Protein 1K4N (pdb70)

Secondary structure (DSSP, 8-state):
-----GGG-GGGHHHHHHHHHHHHHHHHHHHHHT---TTPEEEEEEEE-S-HHHHHHHHHHHTTTEEEEEE--TTS-EEEEEEEEEEEETTEEEEEEEEEPP-SS--SS-EEEEEEEE--S-GGGHHHHHHHTS-HHHHHSTT-EEEE-------EEEESSS-EEEEESS-HHHHHHH--

CATH classification: 3.10.180.10

Sequence (180 aa):
GHIANWQSIDELQDIASDLPRFIHALDELSRRLGLNITPLTADHISLRCHQNATAERWRRGFEQCGELLSENINGRPICLFKLHEPVQVAHWQFSIVELPWPGEKRYPHEGWEHIEIVLPGDPETLNARALALLSDEGLSLPGISVKTSRLPNPTLAVTDGKTTIKFHPWSIEEIVASEQ

Radius of gyration: 16.16 Å; Cα contacts (8 Å, |Δi|>4): 346; chains: 1; bounding box: 48×36×42 Å

B-factor: mean 18.49, std 10.6, range [4.23, 70.42]

Solvent-accessible surface area: 9743 Å² total

Organism: Escherichia coli (strain K12) (NCBI:txid83333)

Nearest PDB structures (foldseek):
  1k4n-assembly1_A  TM=1.004E+00  e=2.588E-38  Escherichia coli
  3oaj-assembly1_A  TM=2.985E-01  e=3.916E-03  Bacillus subtilis subsp. subtilis str. 168
  4r31-assembly1_E  TM=4.657E-01  e=1.808E+00  Actinobacillus succinogenes 130Z
  3wfq-assembly2_F  TM=3.783E-01  e=7.399E-01  synthetic construct
  1huo-assembly2_B  TM=3.461E-01  e=6.315E+00  Rattus norvegicus

Foldseek 3Di:
DQDDDLCRFPLNVVQNVVQVVQLVVVVVLCVLQVFDDVVWAFFAWEWADADQVNLVSVVVSLVVFWDWLDWDDQPWIKTKTFGPFADDRPPDGHRIYIRTGHHDDHQPDTYTFETETADADDQVCFQVVVVVSTDPSSPPDPLKDWDWDCPDWIKIWIDSPGHIYIYTHDHSVVNSVVPD

InterPro domains:
  IPR010393 Protein of unknown function DUF991, YecM-like [PF06185] (10-185)
  IPR010393 Protein of unknown function DUF991, YecM-like [PTHR37519] (1-187)
  IPR010393 Protein of unknown function DUF991, YecM-like [cd07268] (16-186)
  IPR029068 Glyoxalase/Bleomycin resistance protein/Dihydroxybiphenyl dioxygenase [G3DSA:3.10.180.10] (1-188)
  IPR029068 Glyoxalase/Bleomycin resistance protein/Dihydroxybiphenyl dioxygenase [SSF54593] (2-186)

GO terms:
  GO:0005829 cytosol (C, IDA)

Structure (mmCIF, N/CA/C/O backbone):
data_1K4N
#
_entry.id   1K4N
#
_cell.length_a   38.661
_cell.length_b   41.783
_cell.length_c   105.748
_cell.angle_alpha   90.00
_cell.angle_beta   90.00
_cell.angle_gamma   90.00
#
_symmetry.space_group_name_H-M   'P 21 21 21'
#
loop_
_entity.id
_entity.type
_entity.pdbx_description
1 polymer 'Protein EC4020'
2 water water
#
loop_
_atom_site.group_PDB
_atom_site.id
_atom_site.type_symbol
_atom_site.label_atom_id
_atom_site.label_alt_id
_atom_site.label_comp_id
_atom_site.label_asym_id
_atom_site.label_entity_id
_atom_site.label_seq_id
_atom_site.pdbx_PDB_ins_code
_atom_site.Cartn_x
_atom_site.Cartn_y
_atom_site.Cartn_z
_atom_site.occupancy
_atom_site.B_iso_or_equiv
_atom_site.auth_seq_id
_atom_site.auth_comp_id
_atom_site.auth_asym_id
_atom_site.auth_atom_id
_atom_site.pdbx_PDB_model_num
ATOM 1 N N . GLY A 1 1 ? 40.168 29.191 31.730 1.00 19.78 1 GLY A N 1
ATOM 2 C CA . GLY A 1 1 ? 39.043 28.326 32.180 1.00 16.76 1 GLY A CA 1
ATOM 3 C C . GLY A 1 1 ? 37.903 28.330 31.183 1.00 15.99 1 GLY A C 1
ATOM 4 O O . GLY A 1 1 ? 37.680 29.328 30.493 1.00 15.49 1 GLY A O 1
ATOM 5 N N . HIS A 1 2 ? 37.181 27.215 31.107 1.00 14.98 2 HIS A N 1
ATOM 6 C CA . HIS A 1 2 ? 36.061 27.087 30.180 1.00 13.96 2 HIS A CA 1
ATOM 7 C C . HIS A 1 2 ? 35.067 28.216 30.413 1.00 13.59 2 HIS A C 1
ATOM 8 O O . HIS A 1 2 ? 34.728 28.537 31.551 1.00 14.96 2 HIS A O 1
ATOM 23 N N . ILE A 1 4 ? 31.946 30.314 31.107 1.00 17.03 4 ILE A N 1
ATOM 24 C CA . ILE A 1 4 ? 30.704 30.124 31.841 1.00 19.67 4 ILE A CA 1
ATOM 25 C C . ILE A 1 4 ? 29.584 30.766 31.026 1.00 21.27 4 ILE A C 1
ATOM 26 O O . ILE A 1 4 ? 29.426 31.989 31.028 1.00 22.28 4 ILE A O 1
ATOM 39 N N . ALA A 1 6 ? 25.574 30.138 30.595 1.00 21.07 6 ALA A N 1
ATOM 40 C CA . ALA A 1 6 ? 24.383 29.419 31.022 1.00 18.13 6 ALA A CA 1
ATOM 41 C C . ALA A 1 6 ? 23.646 28.796 29.848 1.00 15.61 6 ALA A C 1
ATOM 42 O O . ALA A 1 6 ? 23.399 29.448 28.834 1.00 15.03 6 ALA A O 1
ATOM 44 N N . ASN A 1 7 ? 23.318 27.517 29.982 1.00 12.62 7 ASN A N 1
ATOM 45 C CA . ASN A 1 7 ? 22.580 26.820 28.943 1.00 10.28 7 ASN A CA 1
ATOM 46 C C . ASN A 1 7 ? 21.121 27.187 29.216 1.00 8.77 7 ASN A C 1
ATOM 47 O O . ASN A 1 7 ? 20.746 27.417 30.370 1.00 8.95 7 ASN A O 1
ATOM 52 N N . TRP A 1 8 ? 20.304 27.254 28.169 1.00 8.79 8 TRP A N 1
ATOM 53 C CA . TRP A 1 8 ? 18.902 27.624 28.351 1.00 7.07 8 TRP A CA 1
ATOM 54 C C . TRP A 1 8 ? 18.185 26.712 29.348 1.00 7.44 8 TRP A C 1
ATOM 55 O O . TRP A 1 8 ? 17.284 27.154 30.063 1.00 7.92 8 TRP A O 1
ATOM 66 N N . GLN A 1 9 ? 18.597 25.447 29.416 1.00 7.59 9 GLN A N 1
ATOM 67 C CA . GLN A 1 9 ? 17.972 24.502 30.338 1.00 8.38 9 GLN A CA 1
ATOM 68 C C . GLN A 1 9 ? 18.361 24.711 31.803 1.00 9.34 9 GLN A C 1
ATOM 69 O O . GLN A 1 9 ? 17.857 24.013 32.686 1.00 11.51 9 GLN A O 1
ATOM 75 N N . SER A 1 10 ? 19.260 25.659 32.061 1.00 7.71 10 SER A N 1
ATOM 76 C CA . SER A 1 10 ? 19.705 25.937 33.424 1.00 10.14 10 SER A CA 1
ATOM 77 C C . SER A 1 10 ? 19.046 27.180 34.007 1.00 11.39 10 SER A C 1
ATOM 78 O O . SER A 1 10 ? 19.153 27.438 35.207 1.00 12.18 10 SER A O 1
ATOM 81 N N . ILE A 1 11 ? 18.356 27.935 33.158 1.00 11.07 11 ILE A N 1
ATOM 82 C CA . ILE A 1 11 ? 17.729 29.183 33.576 1.00 11.17 11 ILE A CA 1
ATOM 83 C C . ILE A 1 11 ? 16.381 29.029 34.269 1.00 10.94 11 ILE A C 1
ATOM 84 O O . ILE A 1 11 ? 15.453 28.434 33.723 1.00 10.10 11 ILE A O 1
ATOM 89 N N . ASP A 1 12 ? 16.275 29.589 35.471 1.00 12.30 12 ASP A N 1
ATOM 90 C CA . ASP A 1 12 ? 15.038 29.503 36.238 1.00 12.20 12 ASP A CA 1
ATOM 91 C C . ASP A 1 12 ? 13.831 30.008 35.453 1.00 11.74 12 ASP A C 1
ATOM 92 O O . ASP A 1 12 ? 12.782 29.365 35.450 1.00 12.32 12 ASP A O 1
ATOM 97 N N . GLU A 1 13 ? 13.986 31.151 34.787 1.00 10.26 13 GLU A N 1
ATOM 98 C CA . GLU A 1 13 ? 12.897 31.741 34.009 1.00 9.04 13 GLU A CA 1
ATOM 99 C C . GLU A 1 13 ? 12.433 30.912 32.808 1.00 8.59 13 GLU A C 1
ATOM 100 O O . GLU A 1 13 ? 11.367 31.175 32.245 1.00 9.99 13 GLU A O 1
ATOM 106 N N . LEU A 1 14 ? 13.216 29.910 32.414 1.00 8.88 14 LEU A N 1
ATOM 107 C CA . LEU A 1 14 ? 12.858 29.084 31.264 1.00 7.19 14 LEU A CA 1
ATOM 108 C C . LEU A 1 14 ? 12.520 27.639 31.619 1.00 8.17 14 LEU A C 1
ATOM 109 O O . LEU A 1 14 ? 12.400 26.788 30.732 1.00 7.91 14 LEU A O 1
ATOM 114 N N . GLN A 1 15 ? 12.350 27.357 32.905 1.00 9.99 15 GLN A N 1
ATOM 115 C CA . GLN A 1 15 ? 12.053 25.990 33.322 1.00 11.22 15 GLN A CA 1
ATOM 116 C C . GLN A 1 15 ? 10.797 25.407 32.696 1.00 10.34 15 GLN A C 1
ATOM 117 O O . GLN A 1 15 ? 10.762 24.222 32.352 1.00 10.78 15 GLN A O 1
ATOM 123 N N . ASP A 1 16 ? 9.758 26.218 32.535 1.00 10.77 16 ASP A N 1
ATOM 124 C CA . ASP A 1 16 ? 8.542 25.684 31.942 1.00 10.18 16 ASP A CA 1
ATOM 125 C C . ASP A 1 16 ? 8.747 25.240 30.497 1.00 10.78 16 ASP A C 1
ATOM 126 O O . ASP A 1 16 ? 8.285 24.162 30.116 1.00 11.45 16 ASP A O 1
ATOM 131 N N . ILE A 1 17 ? 9.460 26.024 29.690 1.00 10.35 17 ILE A N 1
ATOM 132 C CA . ILE A 1 17 ? 9.668 25.599 28.309 1.00 9.38 17 ILE A CA 1
ATOM 133 C C . ILE A 1 17 ? 10.677 24.458 28.201 1.00 10.74 17 ILE A C 1
ATOM 134 O O . ILE A 1 17 ? 10.641 23.679 27.242 1.00 10.43 17 ILE A O 1
ATOM 139 N N . ALA A 1 18 ? 11.572 24.343 29.177 1.00 9.59 18 ALA A N 1
ATOM 140 C CA . ALA A 1 18 ? 12.523 23.236 29.167 1.00 10.01 18 ALA A CA 1
ATOM 141 C C . ALA A 1 18 ? 11.699 21.966 29.409 1.00 10.84 18 ALA A C 1
ATOM 142 O O . ALA A 1 18 ? 11.932 20.934 28.786 1.00 12.52 18 ALA A O 1
ATOM 144 N N . SER A 1 19 ? 10.722 22.050 30.312 1.00 9.96 19 SER A N 1
ATOM 145 C CA . SER A 1 19 ? 9.873 20.901 30.613 1.00 11.47 19 SER A CA 1
ATOM 146 C C . SER A 1 19 ? 8.905 20.591 29.474 1.00 10.41 19 SER A C 1
ATOM 147 O O . SER A 1 19 ? 8.453 19.460 29.326 1.00 10.05 19 SER A O 1
ATOM 150 N N . ASP A 1 20 ? 8.600 21.601 28.665 1.00 9.20 20 ASP A N 1
ATOM 151 C CA . ASP A 1 20 ? 7.649 21.465 27.561 1.00 9.60 20 ASP A CA 1
ATOM 152 C C . ASP A 1 20 ? 8.247 20.904 26.273 1.00 8.44 20 ASP A C 1
ATOM 153 O O . ASP A 1 20 ? 7.510 20.481 25.376 1.00 9.40 20 ASP A O 1
ATOM 158 N N . LEU A 1 21 ? 9.572 20.866 26.184 1.00 8.68 21 LEU A N 1
ATOM 159 C CA . LEU A 1 21 ? 10.199 20.403 24.953 1.00 9.12 21 LEU A CA 1
ATOM 160 C C . LEU A 1 21 ? 9.893 18.956 24.544 1.00 8.41 21 LEU A C 1
ATOM 161 O O . LEU A 1 21 ? 9.585 18.705 23.387 1.00 7.67 21 LEU A O 1
ATOM 166 N N . PRO A 1 22 ? 9.956 17.992 25.478 1.00 9.38 22 PRO A N 1
ATOM 167 C CA . PRO A 1 22 ? 9.653 16.618 25.046 1.00 8.91 22 PRO A CA 1
ATOM 168 C C . PRO A 1 22 ? 8.294 16.489 24.354 1.00 8.18 22 PRO A C 1
ATOM 169 O O . PRO A 1 22 ? 8.163 15.783 23.354 1.00 9.28 22 PRO A O 1
ATOM 173 N N . ARG A 1 23 ? 7.284 17.176 24.882 1.00 7.97 23 ARG A N 1
ATOM 174 C CA . ARG A 1 23 ? 5.948 17.141 24.291 1.00 8.61 23 ARG A CA 1
ATOM 175 C C . ARG A 1 23 ? 6.021 17.603 22.841 1.00 8.45 23 ARG A C 1
ATOM 176 O O . ARG A 1 23 ? 5.451 16.982 21.935 1.00 8.88 23 ARG A O 1
ATOM 184 N N . PHE A 1 24 ? 6.742 18.700 22.631 1.00 7.84 24 PHE A N 1
ATOM 185 C CA . PHE A 1 24 ? 6.886 19.286 21.308 1.00 7.92 24 PHE A CA 1
ATOM 186 C C . PHE A 1 24 ? 7.639 18.382 20.332 1.00 6.91 24 PHE A C 1
ATOM 187 O O . PHE A 1 24 ? 7.282 18.313 19.155 1.00 7.65 24 PHE A O 1
ATOM 195 N N . ILE A 1 25 ? 8.680 17.706 20.819 1.00 8.38 25 ILE A N 1
ATOM 196 C CA . ILE A 1 25 ? 9.453 16.796 19.975 1.00 8.46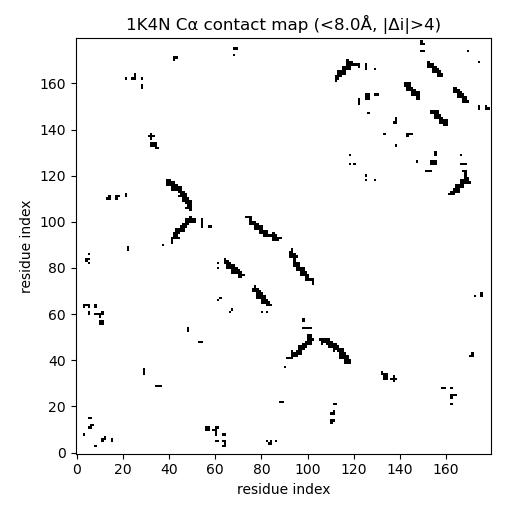 25 ILE A CA 1
ATOM 197 C C . ILE A 1 25 ? 8.506 15.727 19.428 1.00 9.53 25 ILE A C 1
ATOM 198 O O . ILE A 1 25 ? 8.520 15.432 18.237 1.00 8.62 25 ILE A O 1
ATOM 203 N N . HIS A 1 26 ? 7.678 15.154 20.297 1.00 8.52 26 HIS A N 1
ATOM 204 C CA . HIS A 1 26 ? 6.717 14.151 19.849 1.00 8.26 26 HIS A CA 1
ATOM 205 C C . HIS A 1 26 ? 5.760 14.762 18.824 1.00 9.37 26 HIS A C 1
ATOM 206 O O . HIS A 1 26 ? 5.521 14.187 17.761 1.00 9.70 26 HIS A O 1
ATOM 213 N N . ALA A 1 27 ? 5.227 15.938 19.144 1.00 8.91 27 ALA A N 1
ATOM 214 C CA . ALA A 1 27 ? 4.287 16.620 18.258 1.00 9.98 27 ALA A CA 1
ATOM 215 C C . ALA A 1 27 ? 4.852 16.794 16.850 1.00 9.87 27 ALA A C 1
ATOM 216 O O . ALA A 1 27 ? 4.176 16.513 15.858 1.00 11.22 27 ALA A O 1
ATOM 218 N N . LEU A 1 28 ? 6.094 17.259 16.761 1.00 9.94 28 LEU A N 1
ATOM 219 C CA . LEU A 1 28 ? 6.735 17.460 15.468 1.00 9.57 28 LEU A CA 1
ATOM 220 C C . LEU A 1 28 ? 6.989 16.144 14.752 1.00 10.45 28 LEU A C 1
ATOM 221 O O . LEU A 1 28 ? 6.845 16.055 13.535 1.00 12.70 28 LEU A O 1
ATOM 226 N N . ASP A 1 29 ? 7.386 15.129 15.512 1.00 11.77 29 ASP A N 1
ATOM 227 C CA . ASP A 1 29 ? 7.682 13.821 14.946 1.00 16.00 29 ASP A CA 1
ATOM 228 C C . ASP A 1 29 ? 6.421 13.236 14.333 1.00 17.85 29 ASP A C 1
ATOM 229 O O . ASP A 1 29 ? 6.434 12.753 13.203 1.00 19.07 29 ASP A O 1
ATOM 234 N N . GLU A 1 30 ? 5.330 13.297 15.088 1.00 19.68 30 GLU A N 1
ATOM 235 C CA . GLU A 1 30 ? 4.055 12.762 14.633 1.00 22.67 30 GLU A CA 1
ATOM 236 C C . GLU A 1 30 ? 3.524 13.523 13.424 1.00 22.32 30 GLU A C 1
ATOM 237 O O . GLU A 1 30 ? 3.099 12.917 12.441 1.00 22.45 30 GLU A O 1
ATOM 243 N N . LEU A 1 31 ? 3.556 14.851 13.491 1.00 21.89 31 LEU A N 1
ATOM 244 C CA . LEU A 1 31 ? 3.071 15.673 12.389 1.00 21.82 31 LEU A CA 1
ATOM 245 C C . LEU A 1 31 ? 3.846 15.362 11.113 1.00 21.69 31 LEU A C 1
ATOM 246 O O . LEU A 1 31 ? 3.258 15.223 10.040 1.00 22.60 31 LEU A O 1
ATOM 251 N N . SER A 1 32 ? 5.165 15.242 11.234 1.00 22.12 32 SER A N 1
ATOM 252 C CA . SER A 1 32 ? 6.009 14.946 10.083 1.00 23.24 32 SER A CA 1
ATOM 253 C C . SER A 1 32 ? 5.692 13.575 9.496 1.00 24.53 32 SER A C 1
ATOM 254 O O . SER A 1 32 ? 5.726 13.390 8.279 1.00 24.58 32 SER A O 1
ATOM 257 N N . ARG A 1 33 ? 5.383 12.619 10.369 1.00 24.82 33 ARG A N 1
ATOM 258 C CA . ARG A 1 33 ? 5.054 11.264 9.942 1.00 25.93 33 ARG A CA 1
ATOM 259 C C . ARG A 1 33 ? 3.734 11.248 9.170 1.00 25.30 33 ARG A C 1
ATOM 260 O O . ARG A 1 33 ? 3.634 10.631 8.109 1.00 25.93 33 ARG A O 1
ATOM 268 N N . ARG A 1 34 ? 2.725 11.929 9.703 1.00 25.61 34 ARG A N 1
ATOM 269 C CA . ARG A 1 34 ? 1.419 11.991 9.054 1.00 26.54 34 ARG A CA 1
ATOM 270 C C . ARG A 1 34 ? 1.508 12.699 7.703 1.00 27.35 34 ARG A C 1
ATOM 271 O O . ARG A 1 34 ? 0.857 12.297 6.736 1.00 27.31 34 ARG A O 1
ATOM 279 N N . LEU A 1 35 ? 2.321 13.751 7.642 1.00 27.10 35 LEU A N 1
ATOM 280 C CA . LEU A 1 35 ? 2.494 14.523 6.414 1.00 27.72 35 LEU A CA 1
ATOM 281 C C . LEU A 1 35 ? 3.465 13.868 5.437 1.00 27.67 35 LEU A C 1
ATOM 282 O O . LEU A 1 35 ? 3.599 14.316 4.299 1.00 29.07 35 LEU A O 1
ATOM 287 N N . GLY A 1 36 ? 4.141 12.814 5.882 1.00 28.40 36 GLY A N 1
ATOM 288 C CA . GLY A 1 36 ? 5.098 12.135 5.025 1.00 28.45 36 GLY A CA 1
ATOM 289 C C . GLY A 1 36 ? 6.264 13.044 4.686 1.00 28.84 36 GLY A C 1
ATOM 290 O O . GLY A 1 36 ? 6.838 12.968 3.598 1.00 28.04 36 GLY A O 1
ATOM 291 N N . LEU A 1 37 ? 6.620 13.906 5.634 1.00 28.67 37 LEU A N 1
ATOM 292 C CA . LEU A 1 37 ? 7.711 14.855 5.450 1.00 28.50 37 LEU A CA 1
ATOM 293 C C . LEU A 1 37 ? 9.049 14.278 5.903 1.00 28.80 37 LEU A C 1
ATOM 294 O O . LEU A 1 37 ? 9.187 13.839 7.047 1.00 28.93 37 LEU A O 1
ATOM 299 N N . ASN A 1 38 ? 10.031 14.275 5.007 1.00 28.52 38 ASN A N 1
ATOM 300 C CA . ASN A 1 38 ? 11.357 13.776 5.346 1.00 29.37 38 ASN A CA 1
ATOM 301 C C . ASN A 1 38 ? 12.124 14.936 5.975 1.00 29.01 38 ASN A C 1
ATOM 302 O O . ASN A 1 38 ? 12.481 15.898 5.298 1.00 28.64 38 ASN A O 1
ATOM 307 N N . ILE A 1 39 ? 12.378 14.821 7.272 1.00 29.30 39 ILE A N 1
ATOM 308 C CA . ILE A 1 39 ? 13.057 15.849 8.053 1.00 29.59 39 ILE A CA 1
ATOM 309 C C . ILE A 1 39 ? 14.580 15.951 7.918 1.00 29.33 39 ILE A C 1
ATOM 310 O O . ILE A 1 39 ? 15.141 17.048 7.956 1.00 26.88 39 ILE A O 1
ATOM 315 N N . THR A 1 40 ? 15.240 14.811 7.755 1.00 29.14 40 THR A N 1
ATOM 316 C CA . THR A 1 40 ? 16.698 14.756 7.655 1.00 28.35 40 THR A CA 1
ATOM 317 C C . THR A 1 40 ? 17.413 15.780 6.765 1.00 28.35 40 THR A C 1
ATOM 318 O O . THR A 1 40 ? 18.392 16.393 7.191 1.00 27.96 40 THR A O 1
ATOM 322 N N . PRO A 1 41 ? 16.948 15.977 5.521 1.00 26.70 41 PRO A N 1
ATOM 323 C CA . PRO A 1 41 ? 17.615 16.943 4.640 1.00 26.70 41 PRO A CA 1
ATOM 324 C C . PRO A 1 41 ? 17.217 18.408 4.812 1.00 25.43 41 PRO A C 1
ATOM 325 O O . PRO A 1 41 ? 17.857 19.298 4.248 1.00 26.73 41 PRO A O 1
ATOM 329 N N . LEU A 1 42 ? 16.174 18.662 5.593 1.00 24.77 42 LEU A N 1
ATOM 330 C CA . LEU A 1 42 ? 15.696 20.027 5.798 1.00 21.76 42 LEU A CA 1
ATOM 331 C C . LEU A 1 42 ? 16.557 20.855 6.753 1.00 21.01 42 LEU A C 1
ATOM 332 O O . LEU A 1 42 ? 16.972 20.380 7.815 1.00 19.36 42 LEU A O 1
ATOM 337 N N . THR A 1 43 ? 16.808 22.102 6.365 1.00 18.79 43 THR A N 1
ATOM 338 C CA . THR A 1 43 ? 17.617 23.015 7.162 1.00 17.14 43 THR A CA 1
ATOM 339 C C . THR A 1 43 ? 16.791 23.802 8.172 1.00 17.05 43 THR A C 1
ATOM 340 O O . THR A 1 43 ? 15.884 24.546 7.801 1.00 15.02 43 THR A O 1
ATOM 344 N N . ALA A 1 44 ? 17.128 23.644 9.449 1.00 17.35 44 ALA A N 1
ATOM 345 C CA . ALA A 1 44 ? 16.436 24.329 10.533 1.00 17.93 44 ALA A CA 1
ATOM 346 C C . ALA A 1 44 ? 16.829 25.796 10.603 1.00 17.54 44 ALA A C 1
ATOM 347 O O . ALA A 1 44 ? 18.005 26.143 10.475 1.00 19.33 44 ALA A O 1
ATOM 349 N N . ASP A 1 45 ? 15.841 26.658 10.804 1.00 13.76 45 ASP A N 1
ATOM 350 C CA . ASP A 1 45 ? 16.093 28.089 10.908 1.00 13.88 45 ASP A CA 1
ATOM 351 C C . ASP A 1 45 ? 15.866 28.518 12.353 1.00 11.46 45 ASP A C 1
ATOM 352 O O . ASP A 1 45 ? 16.808 28.854 13.070 1.00 12.67 45 ASP A O 1
ATOM 357 N N . HIS A 1 46 ? 14.617 28.498 12.796 1.00 9.05 46 HIS A N 1
ATOM 358 C CA . HIS A 1 46 ? 14.343 28.884 14.169 1.00 7.76 46 HIS A CA 1
ATOM 359 C C . HIS A 1 46 ? 13.142 28.163 14.742 1.00 6.90 46 HIS A C 1
ATOM 360 O O . HIS A 1 46 ? 12.344 27.582 14.013 1.00 7.08 46 HIS A O 1
ATOM 367 N N . ILE A 1 47 ? 13.050 28.169 16.065 1.00 5.56 47 ILE A N 1
ATOM 368 C CA . ILE A 1 47 ? 11.943 27.523 16.752 1.00 5.96 47 ILE A CA 1
ATOM 369 C C . ILE A 1 47 ? 11.151 28.636 17.440 1.00 6.46 47 ILE A C 1
ATOM 370 O O . ILE A 1 47 ? 11.732 29.618 17.926 1.00 6.74 47 ILE A O 1
ATOM 375 N N . SER A 1 48 ? 9.828 28.496 17.469 1.00 5.80 48 SER A N 1
ATOM 376 C CA . SER A 1 48 ? 8.983 29.543 18.021 1.00 6.68 48 SER A CA 1
ATOM 377 C C . SER A 1 48 ? 8.079 29.160 19.166 1.00 6.44 48 SER A C 1
ATOM 378 O O . SER A 1 48 ? 7.483 28.081 19.180 1.00 8.26 48 SER A O 1
ATOM 381 N N . LEU A 1 49 ? 7.963 30.093 20.106 1.00 5.73 49 LEU A N 1
ATOM 382 C CA . LEU A 1 49 ? 7.115 29.950 21.284 1.00 4.23 49 LEU A CA 1
ATOM 383 C C . LEU A 1 49 ? 5.843 30.763 21.073 1.00 6.20 49 LEU A C 1
ATOM 384 O O . LEU A 1 49 ? 5.752 31.584 20.162 1.00 6.01 49 LEU A O 1
ATOM 389 N N . ARG A 1 50 ? 4.856 30.526 21.928 1.00 6.46 50 ARG A N 1
ATOM 390 C CA . ARG A 1 50 ? 3.626 31.303 21.912 1.00 6.72 50 ARG A CA 1
ATOM 391 C C . ARG A 1 50 ? 3.221 31.466 23.361 1.00 7.23 50 ARG A C 1
ATOM 392 O O . ARG A 1 50 ? 3.380 30.545 24.161 1.00 7.02 50 ARG A O 1
ATOM 400 N N . CYS A 1 51 ? 2.724 32.650 23.700 1.00 6.57 51 CYS A N 1
ATOM 401 C CA . CYS A 1 51 ? 2.239 32.916 25.045 1.00 7.42 51 CYS A CA 1
ATOM 402 C C . CYS A 1 51 ? 1.000 33.782 24.893 1.00 8.23 51 CYS A C 1
ATOM 403 O O . CYS A 1 51 ? 0.772 34.375 23.831 1.00 7.60 51 CYS A O 1
ATOM 406 N N . HIS A 1 52 ? 0.185 33.831 25.940 1.00 6.81 52 HIS A N 1
ATOM 407 C CA . HIS A 1 52 ? -1.017 34.654 25.903 1.00 5.18 52 HIS A CA 1
ATOM 408 C C . HIS A 1 52 ? -0.965 35.731 26.987 1.00 6.09 52 HIS A C 1
ATOM 409 O O . HIS A 1 52 ? -1.801 36.630 27.012 1.00 7.64 52 HIS A O 1
ATOM 416 N N . GLN A 1 53 ? 0.025 35.638 27.874 1.00 7.84 53 GLN A N 1
ATOM 417 C CA . GLN A 1 53 ? 0.199 36.622 28.947 1.00 6.65 53 GLN A CA 1
ATOM 418 C C . GLN A 1 53 ? 1.440 37.469 28.717 1.00 8.77 53 GLN A C 1
ATOM 419 O O . GLN A 1 53 ? 2.501 36.949 28.371 1.00 8.94 53 GLN A O 1
ATOM 425 N N . ASN A 1 54 ? 1.318 38.773 28.933 1.00 7.36 54 ASN A N 1
ATOM 426 C CA . ASN A 1 54 ? 2.462 39.657 28.774 1.00 7.26 54 ASN A CA 1
ATOM 427 C C . ASN A 1 54 ? 3.543 39.308 29.794 1.00 7.63 54 ASN A C 1
ATOM 428 O O . ASN A 1 54 ? 4.736 39.358 29.483 1.00 8.11 54 ASN A O 1
ATOM 433 N N . ALA A 1 55 ? 3.124 38.939 31.001 1.00 7.45 55 ALA A N 1
ATOM 434 C CA . ALA A 1 55 ? 4.074 38.571 32.051 1.00 7.19 55 ALA A CA 1
ATOM 435 C C . ALA A 1 55 ? 4.901 37.356 31.635 1.00 6.32 55 ALA A C 1
ATOM 436 O O . ALA A 1 55 ? 6.084 37.272 31.942 1.00 7.64 55 ALA A O 1
ATOM 438 N N . THR A 1 56 ? 4.273 36.412 30.939 1.00 6.10 56 THR A N 1
ATOM 439 C CA . THR A 1 56 ? 4.992 35.225 30.497 1.00 5.28 56 THR A CA 1
ATOM 440 C C . THR A 1 56 ? 6.082 35.626 29.506 1.00 6.91 56 THR A C 1
ATOM 441 O O . THR A 1 56 ? 7.219 35.166 29.602 1.00 6.08 56 THR A O 1
ATOM 445 N N . A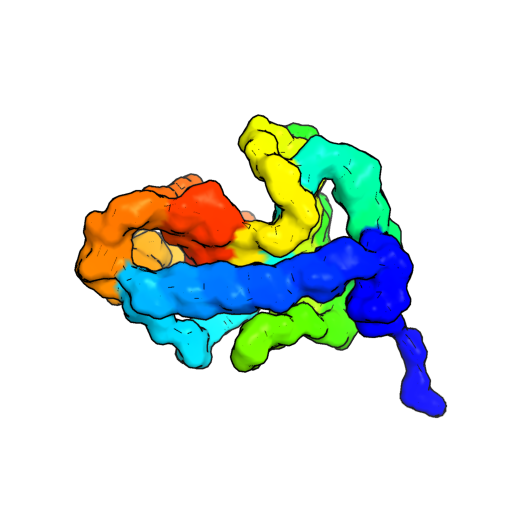LA A 1 57 ? 5.735 36.500 28.566 1.00 7.85 57 ALA A N 1
ATOM 446 C CA . ALA A 1 57 ? 6.697 36.960 27.573 1.00 6.76 57 ALA A CA 1
ATOM 447 C C . ALA A 1 57 ? 7.871 37.655 28.256 1.00 6.82 57 ALA A C 1
ATOM 448 O O . ALA A 1 57 ? 9.029 37.409 27.915 1.00 8.77 57 ALA A O 1
ATOM 450 N N . GLU A 1 58 ? 7.570 38.517 29.224 1.00 7.51 58 GLU A N 1
ATOM 451 C CA . GLU A 1 58 ? 8.611 39.240 29.942 1.00 9.01 58 GLU A CA 1
ATOM 452 C C . GLU A 1 58 ? 9.536 38.277 30.677 1.00 9.62 58 GLU A C 1
ATOM 453 O O . GLU A 1 58 ? 10.764 38.436 30.636 1.00 8.46 58 GLU A O 1
ATOM 459 N N . ARG A 1 59 ? 8.950 37.281 31.340 1.00 7.69 59 ARG A N 1
ATOM 460 C CA . ARG A 1 59 ? 9.736 36.291 32.069 1.00 7.59 59 ARG A CA 1
ATOM 461 C C . ARG A 1 59 ? 10.670 35.536 31.135 1.00 7.80 59 ARG A C 1
ATOM 462 O O . ARG A 1 59 ? 11.849 35.355 31.441 1.00 8.32 59 ARG A O 1
ATOM 470 N N . TRP A 1 60 ? 10.142 35.076 30.004 1.00 7.07 60 TRP A N 1
ATOM 471 C CA . TRP A 1 60 ? 10.977 34.360 29.051 1.00 6.40 60 TRP A CA 1
ATOM 472 C C . TRP A 1 60 ? 12.063 35.285 28.513 1.00 7.61 60 TRP A C 1
ATOM 473 O O . TRP A 1 60 ? 13.184 34.840 28.277 1.00 8.55 60 TRP A O 1
ATOM 484 N N . ARG A 1 61 ? 11.746 36.569 28.330 1.00 7.37 61 ARG A N 1
ATOM 485 C CA . ARG A 1 61 ? 12.750 37.496 27.825 1.00 6.49 61 ARG A CA 1
ATOM 486 C C . ARG A 1 61 ? 13.918 37.583 28.811 1.00 7.95 61 ARG A C 1
ATOM 487 O O . ARG A 1 61 ? 15.088 37.542 28.407 1.00 8.15 61 ARG A O 1
ATOM 495 N N . ARG A 1 62 ? 13.602 37.714 30.096 1.00 8.50 62 ARG A N 1
ATOM 496 C CA . ARG A 1 62 ? 14.632 37.785 31.128 1.00 7.78 62 ARG A CA 1
ATOM 497 C C . ARG A 1 62 ? 15.459 36.495 31.076 1.00 8.19 62 ARG A C 1
ATOM 498 O O . ARG A 1 62 ? 16.669 36.516 31.276 1.00 7.39 62 ARG A O 1
ATOM 506 N N . GLY A 1 63 ? 14.794 35.376 30.801 1.00 7.19 63 GLY A N 1
ATOM 507 C CA . GLY A 1 63 ? 15.488 34.100 30.729 1.00 6.34 63 GLY A CA 1
ATOM 508 C C . GLY A 1 63 ? 16.414 34.003 29.529 1.00 7.21 63 GLY A C 1
ATOM 509 O O . GLY A 1 63 ? 17.568 33.596 29.663 1.00 7.29 63 GLY A O 1
ATOM 510 N N . PHE A 1 64 ? 15.925 34.367 28.346 1.00 8.03 64 PHE A N 1
ATOM 511 C CA . PHE A 1 64 ? 16.766 34.295 27.160 1.00 6.71 64 PHE A CA 1
ATOM 512 C C . PHE A 1 64 ? 17.927 35.276 27.199 1.00 7.76 64 PHE A C 1
ATOM 513 O O . PHE A 1 64 ? 18.960 35.040 26.577 1.00 8.49 64 PHE A O 1
ATOM 521 N N . GLU A 1 65 ? 17.778 36.372 27.934 1.00 8.06 65 GLU A N 1
ATOM 522 C CA . GLU A 1 65 ? 18.870 37.328 28.003 1.00 9.46 65 GLU A CA 1
ATOM 523 C C . GLU A 1 65 ? 20.010 36.832 28.886 1.00 10.51 65 GLU A C 1
ATOM 524 O O . GLU A 1 65 ? 21.043 37.487 29.011 1.00 11.58 65 GLU A O 1
ATOM 530 N N . GLN A 1 66 ? 19.820 35.653 29.474 1.00 9.52 66 GLN A N 1
ATOM 531 C CA . GLN A 1 66 ? 20.839 35.029 30.312 1.00 10.60 66 GLN A CA 1
ATOM 532 C C . GLN A 1 66 ? 21.566 33.931 29.531 1.00 11.43 66 GLN A C 1
ATOM 533 O O . GLN A 1 66 ? 22.608 33.439 29.965 1.00 13.51 66 GLN A O 1
ATOM 539 N N . CYS A 1 67 ? 21.019 33.542 28.384 1.00 11.73 67 CYS A N 1
ATOM 540 C CA . CYS A 1 67 ? 21.649 32.484 27.597 1.00 11.76 67 CYS A CA 1
ATOM 541 C C . CYS A 1 67 ? 21.741 32.805 26.116 1.00 12.31 67 CYS A C 1
ATOM 542 O O . CYS A 1 67 ? 22.027 31.927 25.300 1.00 12.14 67 CYS A O 1
ATOM 545 N N . GLY A 1 68 ? 21.513 34.066 25.771 1.00 12.11 68 GLY A N 1
ATOM 546 C CA . GLY A 1 68 ? 21.568 34.458 24.379 1.00 11.91 68 GLY A CA 1
ATOM 547 C C . GLY A 1 68 ? 21.668 35.955 24.199 1.00 11.37 68 GLY A C 1
ATOM 548 O O . GLY A 1 68 ? 21.851 36.705 25.163 1.00 11.43 68 GLY A O 1
ATOM 549 N N . GLU A 1 69 ? 21.529 36.383 22.952 1.00 11.82 69 GLU A N 1
ATOM 550 C CA . GLU A 1 69 ? 21.625 37.790 22.587 1.00 11.99 69 GLU A CA 1
ATOM 551 C C . GLU A 1 69 ? 20.533 38.128 21.590 1.00 11.44 69 GLU A C 1
ATOM 552 O O . GLU A 1 69 ? 20.152 37.293 20.770 1.00 10.88 69 GLU A O 1
ATOM 558 N N . LEU A 1 70 ? 20.041 39.360 21.650 1.00 10.12 70 LEU A N 1
ATOM 559 C CA . LEU A 1 70 ? 18.974 39.795 20.755 1.00 9.64 70 LEU A CA 1
ATOM 560 C C . LEU A 1 70 ? 19.420 39.996 19.308 1.00 10.49 70 LEU A C 1
ATOM 561 O O . LEU A 1 70 ? 20.355 40.749 19.033 1.00 11.88 70 LEU A O 1
ATOM 566 N N . LEU A 1 71 ? 18.757 39.314 18.379 1.00 10.42 71 LEU A N 1
ATOM 567 C CA . LEU A 1 71 ? 19.0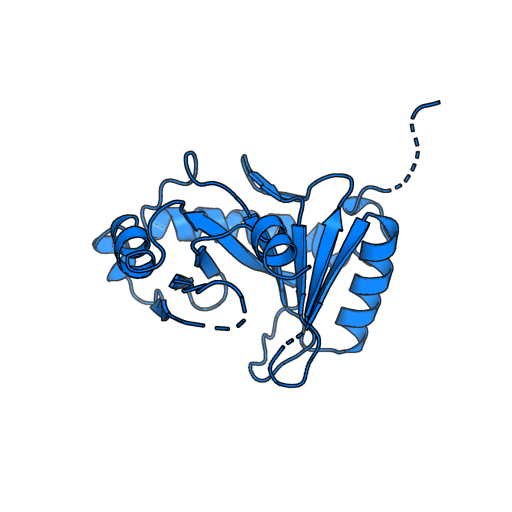74 39.465 16.962 1.00 11.76 71 LEU A CA 1
ATOM 568 C C . LEU A 1 71 ? 18.229 40.581 16.378 1.00 12.30 71 LEU A C 1
ATOM 569 O O . LEU A 1 71 ? 18.694 41.380 15.569 1.00 13.77 71 LEU A O 1
ATOM 574 N N . SER A 1 72 ? 16.966 40.613 16.779 1.00 11.77 72 SER A N 1
ATOM 575 C CA . SER A 1 72 ? 16.054 41.629 16.294 1.00 12.02 72 SER A CA 1
ATOM 576 C C . SER A 1 72 ? 14.795 41.650 17.131 1.00 11.58 72 SER A C 1
ATOM 577 O O . SER A 1 72 ? 14.428 40.656 17.764 1.00 11.26 72 SER A O 1
ATOM 580 N N . GLU A 1 73 ? 14.154 42.809 17.147 1.00 11.05 73 GLU A N 1
ATOM 581 C CA . GLU A 1 73 ? 12.897 42.987 17.842 1.00 12.03 73 GLU A CA 1
ATOM 582 C C . GLU A 1 73 ? 12.101 43.892 16.920 1.00 13.20 73 GLU A C 1
ATOM 583 O O . GLU A 1 73 ? 12.483 45.039 16.671 1.00 14.57 73 GLU A O 1
ATOM 589 N N . ASN A 1 74 ? 11.010 43.357 16.392 1.00 12.50 74 ASN A N 1
ATOM 590 C CA . ASN A 1 74 ? 10.171 44.099 15.469 1.00 13.82 74 ASN A CA 1
ATOM 591 C C . ASN A 1 74 ? 8.736 44.164 15.942 1.00 13.88 74 ASN A C 1
ATOM 592 O O . ASN A 1 74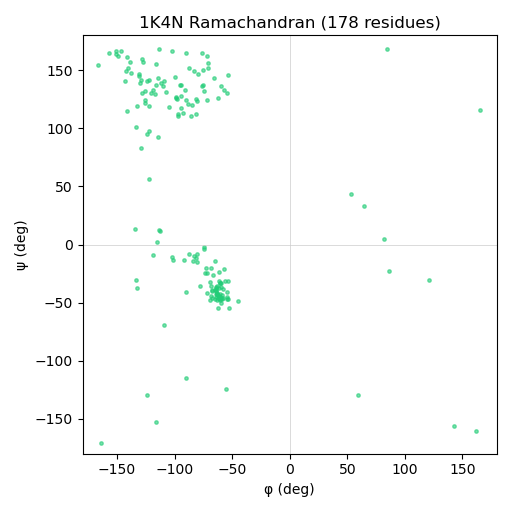 ? 8.272 43.294 16.672 1.00 13.36 74 ASN A O 1
ATOM 605 N N . ILE A 1 76 ? 5.087 43.685 15.195 1.00 16.40 76 ILE A N 1
ATOM 606 C CA . ILE A 1 76 ? 4.266 42.920 14.274 1.00 18.81 76 ILE A CA 1
ATOM 607 C C . ILE A 1 76 ? 2.833 42.951 14.789 1.00 19.04 76 ILE A C 1
ATOM 608 O O . ILE A 1 76 ? 2.541 42.447 15.872 1.00 19.50 76 ILE A O 1
ATOM 613 N N . ASN A 1 77 ? 1.946 43.561 14.012 1.00 21.28 77 ASN A N 1
ATOM 614 C CA . ASN A 1 77 ? 0.539 43.666 14.377 1.00 22.96 77 ASN A CA 1
ATOM 615 C C . ASN A 1 77 ? 0.300 44.270 15.759 1.00 22.00 77 ASN A C 1
ATOM 616 O O . ASN A 1 77 ? -0.526 43.776 16.529 1.00 23.83 77 ASN A O 1
ATOM 621 N N . GLY A 1 78 ? 1.025 45.337 16.075 1.00 20.36 78 GLY A N 1
ATOM 622 C CA . GLY A 1 78 ? 0.836 45.994 17.355 1.00 20.29 78 GLY A CA 1
ATOM 623 C C . GLY A 1 78 ? 1.538 45.396 18.559 1.00 18.48 78 GLY A C 1
ATOM 624 O O . GLY A 1 78 ? 1.335 45.864 19.680 1.00 18.80 78 GLY A O 1
ATOM 625 N N . ARG A 1 79 ? 2.355 44.367 18.351 1.00 15.70 79 ARG A N 1
ATOM 626 C CA . ARG A 1 79 ? 3.073 43.761 19.466 1.00 13.09 79 ARG A CA 1
ATOM 627 C C . ARG A 1 79 ? 4.486 43.347 19.061 1.00 12.35 79 ARG A C 1
ATOM 628 O O . ARG A 1 79 ? 4.747 43.013 17.907 1.00 11.44 79 ARG A O 1
ATOM 636 N N . PRO A 1 80 ? 5.423 43.384 20.011 1.00 11.63 80 PRO A N 1
ATOM 637 C CA . PRO A 1 80 ? 6.791 43.004 19.675 1.00 10.87 80 PRO A CA 1
ATOM 638 C C . PRO A 1 80 ? 7.027 41.510 19.526 1.00 9.80 80 PRO A C 1
ATOM 639 O O . PRO A 1 80 ? 6.346 40.684 20.143 1.00 11.13 80 PRO A O 1
ATOM 643 N N . ILE A 1 81 ?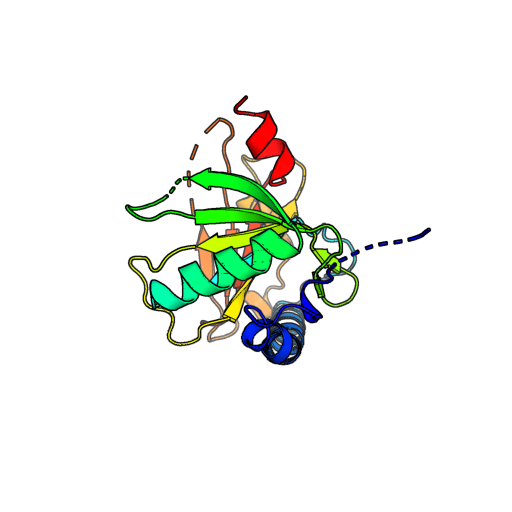 7.986 41.185 18.671 1.00 8.96 81 ILE A N 1
ATOM 644 C CA . ILE A 1 81 ? 8.410 39.815 18.460 1.00 7.89 81 ILE A CA 1
ATOM 645 C C . ILE A 1 81 ? 9.930 39.876 18.512 1.00 8.25 81 ILE A C 1
ATOM 646 O O . ILE A 1 81 ? 10.569 40.587 17.721 1.00 8.26 81 ILE A O 1
ATOM 651 N N . CYS A 1 82 ? 10.500 39.161 19.472 1.00 5.97 82 CYS A N 1
ATOM 652 C CA . CYS A 1 82 ? 11.944 39.113 19.641 1.00 7.64 82 CYS A CA 1
ATOM 653 C C . CYS A 1 82 ? 12.529 37.850 19.043 1.00 8.51 82 CYS A C 1
ATOM 654 O O . CYS A 1 82 ? 11.924 36.786 19.109 1.00 9.55 82 CYS A O 1
ATOM 657 N N . LEU A 1 83 ? 13.716 37.977 18.467 1.00 8.89 83 LEU A N 1
ATOM 658 C CA . LEU A 1 83 ? 14.431 36.830 17.923 1.00 8.31 83 LEU A CA 1
ATOM 659 C C . LEU A 1 83 ? 15.769 36.827 18.659 1.00 9.70 83 LEU A C 1
ATOM 660 O O . LEU A 1 83 ? 16.532 37.794 18.587 1.00 8.91 83 LEU A O 1
ATOM 665 N N . PHE A 1 84 ? 16.024 35.745 19.388 1.00 8.26 84 PHE A N 1
ATOM 666 C CA . PHE A 1 84 ? 17.244 35.590 20.173 1.00 8.33 84 PHE A CA 1
ATOM 667 C C . PHE A 1 84 ? 18.152 34.505 19.611 1.00 9.14 84 PHE A C 1
ATOM 668 O O . PHE A 1 84 ? 17.682 33.448 19.196 1.00 8.56 84 PHE A O 1
ATOM 676 N N . LYS A 1 85 ? 19.453 34.770 19.604 1.00 7.51 85 LYS A N 1
ATOM 677 C CA . LYS A 1 85 ? 20.418 33.773 19.162 1.00 10.09 85 LYS A CA 1
ATOM 678 C C . LYS A 1 85 ? 21.061 33.263 20.453 1.00 9.34 85 LYS A C 1
ATOM 679 O O . LYS A 1 85 ? 21.674 34.029 21.196 1.00 9.85 85 LYS A O 1
ATOM 685 N N . LEU A 1 86 ? 20.910 31.971 20.725 1.00 7.56 86 LEU A N 1
ATOM 686 C CA . LEU A 1 86 ? 21.459 31.369 21.938 1.00 9.82 86 LEU A CA 1
ATOM 687 C C . LEU A 1 86 ? 22.900 30.885 21.768 1.00 9.75 86 LEU A C 1
ATOM 688 O O . LEU A 1 86 ? 23.324 30.528 20.670 1.00 11.69 86 LEU A O 1
ATOM 693 N N . HIS A 1 87 ? 23.646 30.869 22.869 1.00 10.49 87 HIS A N 1
ATOM 694 C CA . HIS A 1 87 ? 25.038 30.422 22.842 1.00 10.68 87 HIS A CA 1
ATOM 695 C C . HIS A 1 87 ? 25.104 28.922 22.590 1.00 10.39 87 HIS A C 1
ATOM 696 O O . HIS A 1 87 ? 26.043 28.427 21.965 1.00 12.31 87 HIS A O 1
ATOM 703 N N . GLU A 1 88 ? 24.099 28.205 23.087 1.00 10.03 88 GLU A N 1
ATOM 704 C CA . GLU A 1 88 ? 23.998 26.756 22.914 1.00 9.11 88 GLU A CA 1
ATOM 705 C C . GLU A 1 88 ? 22.575 26.542 22.392 1.00 8.49 88 GLU A C 1
ATOM 706 O O . GLU A 1 88 ? 21.640 27.195 22.836 1.00 7.85 88 GLU A O 1
ATOM 712 N N . PRO A 1 89 ? 22.397 25.609 21.454 1.00 8.77 89 PRO A N 1
ATOM 713 C CA . PRO A 1 89 ? 21.086 25.346 20.858 1.00 8.48 89 PRO A CA 1
ATOM 714 C C . PRO A 1 89 ? 20.007 24.574 21.595 1.00 9.36 89 PRO A C 1
ATOM 715 O O . PRO A 1 89 ? 20.247 23.909 22.604 1.00 9.57 89 PRO A O 1
ATOM 719 N N . VAL A 1 90 ? 18.796 24.698 21.058 1.00 8.85 90 VAL A N 1
ATOM 720 C CA . VAL A 1 90 ? 17.651 23.948 21.543 1.00 9.15 90 VAL A CA 1
ATOM 721 C C . VAL A 1 90 ? 17.702 22.728 20.619 1.00 8.78 90 VAL A C 1
ATOM 722 O O . VAL A 1 90 ? 17.515 22.850 19.399 1.00 8.55 90 VAL A O 1
ATOM 726 N N . GLN A 1 91 ? 17.981 21.564 21.194 1.00 8.46 91 GLN A N 1
ATOM 727 C CA . GLN A 1 91 ? 18.086 20.330 20.424 1.00 7.64 91 GLN A CA 1
ATOM 728 C C . GLN A 1 91 ? 16.706 19.747 20.121 1.00 9.14 91 GLN A C 1
ATOM 729 O O . GLN A 1 91 ? 15.916 19.499 21.029 1.00 9.27 91 GLN A O 1
ATOM 735 N N . VAL A 1 92 ? 16.415 19.549 18.836 1.00 9.15 92 VAL A N 1
ATOM 736 C CA . VAL A 1 92 ? 15.135 18.985 18.417 1.00 11.88 92 VAL A CA 1
ATOM 737 C C . VAL A 1 92 ? 15.465 17.914 17.402 1.00 12.80 92 VAL A C 1
ATOM 738 O O . VAL A 1 92 ? 15.746 18.215 16.244 1.00 11.82 92 VAL A O 1
ATOM 742 N N . ALA A 1 93 ? 15.429 16.661 17.844 1.00 14.39 93 ALA A N 1
ATOM 743 C CA . ALA A 1 93 ? 15.788 15.543 16.985 1.00 16.02 93 ALA A CA 1
ATOM 744 C C . ALA A 1 93 ? 17.229 15.805 16.561 1.00 16.69 93 ALA A C 1
ATOM 745 O O . ALA A 1 93 ? 18.083 16.096 17.399 1.00 16.11 93 ALA A O 1
ATOM 747 N N . HIS A 1 94 ? 17.498 15.731 15.264 1.00 17.06 94 HIS A N 1
ATOM 748 C CA . HIS A 1 94 ? 18.840 15.958 14.752 1.00 17.15 94 HIS A CA 1
ATOM 749 C C . HIS A 1 94 ? 19.148 17.451 14.606 1.00 16.13 94 HIS A C 1
ATOM 750 O O . HIS A 1 94 ? 20.296 17.835 14.390 1.00 16.08 94 HIS A O 1
ATOM 757 N N . TRP A 1 95 ? 18.117 18.284 14.730 1.00 14.80 95 TRP A N 1
ATOM 758 C CA . TRP A 1 95 ? 18.270 19.734 14.593 1.00 13.72 95 TRP A CA 1
ATOM 759 C C . TRP A 1 95 ? 18.829 20.455 15.817 1.00 12.63 95 TRP A C 1
ATOM 760 O O . TRP A 1 95 ? 18.568 20.081 16.959 1.00 12.39 95 TRP A O 1
ATOM 771 N N . GLN A 1 96 ? 19.582 21.515 15.554 1.00 12.26 96 GLN A N 1
ATOM 772 C CA . GLN A 1 96 ? 20.147 22.355 16.596 1.00 12.68 96 GLN A CA 1
ATOM 773 C C . GLN A 1 96 ? 19.657 23.772 16.308 1.00 13.25 96 GLN A C 1
ATOM 774 O O . GLN A 1 96 ? 20.247 24.493 15.504 1.00 15.27 96 GLN A O 1
ATOM 780 N N . PHE A 1 97 ? 18.564 24.165 16.953 1.00 11.12 97 PHE A N 1
ATOM 781 C CA . PHE A 1 97 ? 18.009 25.500 16.743 1.00 10.34 97 PHE A CA 1
ATOM 782 C C . PHE A 1 97 ? 18.756 26.527 17.574 1.00 9.25 97 PHE A C 1
ATOM 783 O O . PHE A 1 97 ? 18.678 26.510 18.793 1.00 10.86 97 PHE A O 1
ATOM 791 N N . SER A 1 98 ? 19.488 27.423 16.920 1.00 10.41 98 SER A N 1
ATOM 792 C CA . SER A 1 98 ? 20.219 28.443 17.664 1.00 10.19 98 SER A CA 1
ATOM 793 C C . SER A 1 98 ? 19.407 29.715 17.831 1.00 9.54 98 SER A C 1
ATOM 794 O O . SER A 1 98 ? 19.748 30.575 18.644 1.00 12.04 98 SER A O 1
ATOM 797 N N . ILE A 1 99 ? 18.322 29.823 17.072 1.00 6.90 99 ILE A N 1
ATOM 798 C CA . ILE A 1 99 ? 17.483 31.008 17.127 1.00 7.47 99 ILE A CA 1
ATOM 799 C C . ILE A 1 99 ? 16.078 30.689 17.616 1.00 7.66 99 ILE A C 1
ATOM 800 O O . ILE A 1 99 ? 15.429 29.756 17.135 1.00 7.05 99 ILE A O 1
ATOM 805 N N . VAL A 1 100 ? 15.628 31.462 18.600 1.00 7.25 100 VAL A N 1
ATOM 806 C CA . VAL A 1 100 ? 14.303 31.294 19.175 1.00 6.17 100 VAL A CA 1
ATOM 807 C C . VAL A 1 100 ? 13.486 32.561 18.965 1.00 5.97 100 VAL A C 1
ATOM 808 O O . VAL A 1 100 ? 13.966 33.671 19.207 1.00 8.77 100 VAL A O 1
ATOM 812 N N . GLU A 1 101 ? 12.254 32.383 18.506 1.00 6.27 101 GLU A N 1
ATOM 813 C CA . GLU A 1 101 ? 11.340 33.492 18.286 1.00 6.35 101 GLU A CA 1
ATOM 814 C C . GLU A 1 101 ? 10.411 33.587 19.492 1.00 7.08 101 GLU A C 1
ATOM 815 O O . GLU A 1 101 ? 9.773 32.604 19.884 1.00 8.58 101 GLU A O 1
ATOM 821 N N . LEU A 1 102 ? 10.343 34.779 20.077 1.00 6.51 102 LEU A N 1
ATOM 822 C CA . LEU A 1 102 ? 9.509 35.035 21.251 1.00 7.18 102 LEU A CA 1
ATOM 823 C C . LEU A 1 102 ? 8.524 36.155 20.928 1.00 6.98 102 LEU A C 1
ATOM 824 O O . LEU A 1 102 ? 8.858 37.338 21.002 1.00 6.24 102 LEU A O 1
ATOM 829 N N . PRO A 1 103 ? 7.288 35.792 20.559 1.00 6.46 103 PRO A N 1
ATOM 830 C CA . PRO A 1 103 ? 6.276 36.797 20.227 1.00 6.95 103 PRO A CA 1
ATOM 831 C C . PRO A 1 103 ? 5.382 37.149 21.408 1.00 6.83 103 PRO A C 1
ATOM 832 O O . PRO A 1 103 ? 4.968 36.262 22.156 1.00 6.82 103 PRO A O 1
ATOM 836 N N . TRP A 1 104 ? 5.103 38.437 21.585 1.00 8.22 104 TRP A N 1
ATOM 837 C CA . TRP A 1 104 ? 4.203 38.863 22.652 1.00 9.22 104 TRP A CA 1
ATOM 838 C C . TRP A 1 104 ? 2.794 38.433 22.237 1.00 8.31 104 TRP A C 1
ATOM 839 O O . TRP A 1 104 ? 2.556 38.124 21.069 1.00 9.14 104 TRP A O 1
ATOM 850 N N . PRO A 1 105 ? 1.851 38.385 23.188 1.00 8.71 105 PRO A N 1
ATOM 851 C CA . PRO A 1 105 ? 0.474 37.985 22.875 1.00 9.81 105 PRO A CA 1
ATOM 852 C C . PRO A 1 105 ? -0.094 38.839 21.744 1.00 11.28 105 PRO A C 1
ATOM 853 O O . PRO A 1 105 ? -0.007 40.067 21.779 1.00 12.12 105 PRO A O 1
ATOM 857 N N . GLY A 1 106 ? -0.662 38.174 20.743 1.00 11.63 106 GLY A N 1
ATOM 858 C CA . GLY A 1 106 ? -1.233 38.883 19.611 1.00 14.52 106 GLY A CA 1
ATOM 859 C C . GLY A 1 106 ? -2.732 38.685 19.487 1.00 16.54 106 GLY A C 1
ATOM 860 O O . GLY A 1 106 ? -3.419 38.433 20.480 1.00 15.91 106 GLY A O 1
ATOM 861 N N . GLU A 1 107 ? -3.231 38.789 18.258 1.00 18.10 107 GLU A N 1
ATOM 862 C CA . GLU A 1 107 ? -4.654 38.645 17.970 1.00 19.95 107 GLU A CA 1
ATOM 863 C C . GLU A 1 107 ? -5.180 37.258 18.314 1.00 19.62 107 GLU A C 1
ATOM 864 O O . GLU A 1 107 ? -6.155 37.124 19.052 1.00 21.22 107 GLU A O 1
ATOM 870 N N . LYS A 1 108 ? -4.537 36.230 17.767 1.00 19.55 108 LYS A N 1
ATOM 871 C CA . LYS A 1 108 ? -4.946 34.854 18.022 1.00 18.85 108 LYS A CA 1
ATOM 872 C C . LYS A 1 108 ? -4.528 34.433 19.422 1.00 18.37 108 LYS A C 1
ATOM 873 O O . LYS A 1 108 ? -3.387 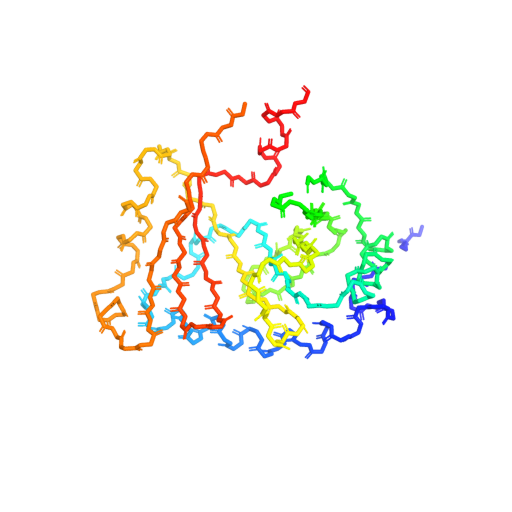34.657 19.832 1.00 17.18 108 LYS A O 1
ATOM 879 N N . ARG A 1 109 ? -5.455 33.830 20.160 1.00 16.57 109 ARG A N 1
ATOM 880 C CA . ARG A 1 109 ? -5.157 33.378 21.513 1.00 15.02 109 ARG A CA 1
ATOM 881 C C . ARG A 1 109 ? -4.797 31.898 21.526 1.00 16.21 109 ARG A C 1
ATOM 882 O O . ARG A 1 109 ? -5.644 31.046 21.240 1.00 18.10 109 ARG A O 1
ATOM 890 N N . TYR A 1 110 ? -3.537 31.600 21.836 1.00 14.78 110 TYR A N 1
ATOM 891 C CA . TYR A 1 110 ? -3.062 30.220 21.926 1.00 15.18 110 TYR A CA 1
ATOM 892 C C . TYR A 1 110 ? -3.187 29.830 23.408 1.00 13.59 110 TYR A C 1
ATOM 893 O O . TYR A 1 110 ? -2.541 30.423 24.263 1.00 13.19 110 TYR A O 1
ATOM 902 N N . PRO A 1 111 ? -4.019 28.829 23.730 1.00 12.65 111 PRO A N 1
ATOM 903 C CA . PRO A 1 111 ? -4.181 28.425 25.134 1.00 13.85 111 PRO A CA 1
ATOM 904 C C . PRO A 1 111 ? -2.916 27.917 25.824 1.00 11.71 111 PRO A C 1
ATOM 905 O O . PRO A 1 111 ? -2.743 28.095 27.032 1.00 11.99 111 PRO A O 1
ATOM 909 N N . HIS A 1 112 ? -2.036 27.289 25.056 1.00 9.98 112 HIS A N 1
ATOM 910 C CA . HIS A 1 112 ? -0.810 26.738 25.610 1.00 8.29 112 HIS A CA 1
ATOM 911 C C . HIS A 1 112 ? 0.378 27.683 25.492 1.00 7.99 112 HIS A C 1
ATOM 912 O O . HIS A 1 112 ? 0.671 28.178 24.409 1.00 8.50 112 HIS A O 1
ATOM 919 N N . GLU A 1 113 ? 1.054 27.936 26.609 1.00 6.88 113 GLU A N 1
ATOM 920 C CA . GLU A 1 113 ? 2.232 28.792 26.591 1.00 7.03 113 GLU A CA 1
ATOM 921 C C . GLU A 1 113 ? 3.425 27.857 26.525 1.00 7.29 113 GLU A C 1
ATOM 922 O O . GLU A 1 113 ? 3.719 27.128 27.480 1.00 7.66 113 GLU A O 1
ATOM 928 N N . GLY A 1 114 ? 4.090 27.864 25.373 1.00 6.17 114 GLY A N 1
ATOM 929 C CA . GLY A 1 114 ? 5.238 27.003 25.170 1.00 5.61 114 GLY A CA 1
ATOM 930 C C . GLY A 1 114 ? 5.548 26.860 23.696 1.00 5.91 114 GLY A C 1
ATOM 931 O O . GLY A 1 114 ? 5.109 27.681 22.891 1.00 7.23 114 GLY A O 1
ATOM 932 N N . TRP A 1 115 ? 6.288 25.813 23.336 1.00 6.49 115 TRP A N 1
ATOM 933 C CA . TRP A 1 115 ? 6.667 25.591 21.942 1.00 7.56 115 TRP A CA 1
ATOM 934 C C . TRP A 1 115 ? 5.448 25.428 21.048 1.00 7.35 115 TRP A C 1
ATOM 935 O O . TRP A 1 115 ? 4.495 24.735 21.398 1.00 7.74 115 TRP A O 1
ATOM 946 N N . GLU A 1 116 ? 5.488 26.068 19.883 1.00 8.19 116 GLU A N 1
ATOM 947 C CA . GLU A 1 116 ? 4.357 26.027 18.967 1.00 6.63 116 GLU A CA 1
ATOM 948 C C . GLU A 1 116 ? 4.713 25.716 17.513 1.00 7.58 116 GLU A C 1
ATOM 949 O O . GLU A 1 116 ? 3.956 25.024 16.836 1.00 7.81 116 GLU A O 1
ATOM 955 N N . HIS A 1 117 ? 5.842 26.224 17.018 1.00 7.30 117 HIS A N 1
ATOM 956 C CA . HIS A 1 117 ? 6.222 25.917 15.642 1.00 7.41 117 HIS A CA 1
ATOM 957 C C . HIS A 1 117 ? 7.709 26.062 15.341 1.00 7.81 117 HIS A C 1
ATOM 958 O O . HIS A 1 117 ? 8.470 26.611 16.136 1.00 8.33 117 HIS A O 1
ATOM 965 N N . ILE A 1 118 ? 8.124 25.499 14.213 1.00 7.19 118 ILE A N 1
ATOM 966 C CA . ILE A 1 118 ? 9.509 25.615 13.780 1.00 7.28 118 ILE A CA 1
ATOM 967 C C . ILE A 1 118 ? 9.463 26.133 12.360 1.00 8.60 118 ILE A C 1
ATOM 968 O O . ILE A 1 118 ? 8.443 25.995 11.679 1.00 7.63 118 ILE A O 1
ATOM 973 N N . GLU A 1 119 ? 10.551 26.754 11.923 1.00 7.67 119 GLU A N 1
ATOM 974 C CA . GLU A 1 119 ? 10.615 27.258 10.563 1.00 8.70 119 GLU A CA 1
ATOM 975 C C . GLU A 1 119 ? 11.844 26.716 9.860 1.00 9.92 119 GLU A C 1
ATOM 976 O O . GLU A 1 119 ? 12.955 26.733 10.401 1.00 10.79 119 GLU A O 1
ATOM 982 N N . ILE A 1 120 ? 11.606 26.215 8.654 1.00 10.54 120 ILE A N 1
ATOM 983 C CA . ILE A 1 120 ? 12.621 25.605 7.811 1.00 12.22 120 ILE A CA 1
ATOM 984 C C . ILE A 1 120 ? 12.921 26.518 6.631 1.00 13.68 120 ILE A C 1
ATOM 985 O O . ILE A 1 120 ? 12.018 27.139 6.072 1.00 11.52 120 ILE A O 1
ATOM 990 N N . VAL A 1 121 ? 14.191 26.600 6.257 1.00 12.45 121 VAL A N 1
ATOM 991 C CA . VAL A 1 121 ? 14.582 27.427 5.124 1.00 13.82 121 VAL A CA 1
ATOM 992 C C . VAL A 1 121 ? 14.749 26.550 3.890 1.00 13.91 121 VAL A C 1
ATOM 993 O O . VAL A 1 121 ? 15.471 25.550 3.924 1.00 14.55 121 VAL A O 1
ATOM 997 N N . LEU A 1 122 ? 14.062 26.922 2.814 1.00 15.46 122 LEU A N 1
ATOM 998 C CA . LEU A 1 122 ? 14.140 26.200 1.549 1.00 14.88 122 LEU A CA 1
ATOM 999 C C . LEU A 1 122 ? 14.781 27.110 0.508 1.00 16.43 122 LEU A C 1
ATOM 1000 O O . LEU A 1 122 ? 14.092 27.882 -0.161 1.00 15.16 122 LEU A O 1
ATOM 1005 N N . PRO A 1 123 ? 16.114 27.030 0.361 1.00 17.48 123 PRO A N 1
ATOM 1006 C CA . PRO A 1 123 ? 16.841 27.856 -0.608 1.00 18.53 123 PRO A CA 1
ATOM 1007 C C . PRO A 1 123 ? 16.284 27.732 -2.019 1.00 19.13 123 PRO A C 1
ATOM 1008 O O . PRO A 1 123 ? 15.831 26.663 -2.426 1.00 18.45 123 PRO A O 1
ATOM 1012 N N . GLY A 1 124 ? 16.329 28.834 -2.758 1.00 19.49 124 GLY A N 1
ATOM 1013 C CA . GLY A 1 124 ? 15.834 28.837 -4.122 1.00 20.99 124 GLY A CA 1
ATOM 1014 C C . GLY A 1 124 ? 15.150 30.148 -4.442 1.00 21.32 124 GLY A C 1
ATOM 1015 O O . GLY A 1 124 ? 15.430 31.169 -3.815 1.00 21.27 124 GLY A O 1
ATOM 1016 N N . ASP A 1 125 ? 14.249 30.119 -5.418 1.00 21.24 125 ASP A N 1
ATOM 1017 C CA . ASP A 1 125 ? 13.515 31.311 -5.820 1.00 22.80 125 ASP A CA 1
ATOM 1018 C C . ASP A 1 125 ? 12.291 31.523 -4.935 1.00 23.30 125 ASP A C 1
ATOM 1019 O O . ASP A 1 125 ? 11.409 30.669 -4.865 1.00 23.95 125 ASP A O 1
ATOM 1024 N N . PRO A 1 126 ? 12.229 32.667 -4.237 1.00 22.69 126 PRO A N 1
ATOM 1025 C CA . PRO A 1 126 ? 11.096 32.970 -3.357 1.00 21.89 126 PRO A CA 1
ATOM 1026 C C . PRO A 1 126 ? 9.751 32.851 -4.067 1.00 22.37 126 PRO A C 1
ATOM 1027 O O . PRO A 1 126 ? 8.741 32.493 -3.460 1.00 20.27 126 PRO A O 1
ATOM 1031 N N . GLU A 1 127 ? 9.746 33.143 -5.363 1.00 22.66 127 GLU A N 1
ATOM 1032 C CA . GLU A 1 127 ? 8.520 33.083 -6.146 1.00 23.21 127 GLU A CA 1
ATOM 1033 C C . GLU A 1 127 ? 7.881 31.697 -6.197 1.00 21.69 127 GLU A C 1
ATOM 1034 O O . GLU A 1 127 ? 6.676 31.577 -6.421 1.00 21.84 127 GLU A O 1
ATOM 1040 N N . THR A 1 128 ? 8.681 30.654 -5.991 1.00 20.05 128 THR A N 1
ATOM 1041 C CA . THR A 1 128 ? 8.162 29.289 -6.025 1.00 18.54 128 THR A CA 1
ATOM 1042 C C . THR A 1 128 ? 8.215 28.603 -4.666 1.00 17.69 128 THR A C 1
ATOM 1043 O O . THR A 1 128 ? 8.022 27.393 -4.574 1.00 17.70 128 THR A O 1
ATOM 1047 N N . LEU A 1 129 ? 8.464 29.376 -3.611 1.00 15.62 129 LEU A N 1
ATOM 1048 C CA . LEU A 1 129 ? 8.554 28.819 -2.264 1.00 15.16 129 LEU A CA 1
ATOM 1049 C C . LEU A 1 129 ? 7.330 27.987 -1.889 1.00 14.34 129 LEU A C 1
ATOM 1050 O O . LEU A 1 129 ? 7.462 26.827 -1.492 1.00 14.40 129 LEU A O 1
ATOM 1055 N N . ASN A 1 130 ? 6.145 28.578 -2.003 1.00 14.16 130 ASN A N 1
ATOM 1056 C CA . ASN A 1 130 ? 4.919 27.866 -1.655 1.00 14.07 130 ASN A CA 1
ATOM 1057 C C . ASN A 1 130 ? 4.799 26.551 -2.412 1.00 13.48 130 ASN A C 1
ATOM 1058 O O . ASN A 1 130 ? 4.502 25.513 -1.824 1.00 13.47 130 ASN A O 1
ATOM 1063 N N . ALA A 1 131 ? 5.036 26.598 -3.719 1.00 12.75 131 ALA A N 1
ATOM 1064 C CA . ALA A 1 131 ? 4.943 25.410 -4.556 1.00 14.41 131 ALA A CA 1
ATOM 1065 C C . ALA A 1 131 ? 5.957 24.334 -4.174 1.00 14.52 131 ALA A C 1
ATOM 1066 O O . ALA A 1 131 ? 5.630 23.150 -4.153 1.00 15.69 131 ALA A O 1
ATOM 1068 N N . ARG A 1 132 ? 7.185 24.742 -3.874 1.00 14.78 132 ARG A N 1
ATOM 1069 C CA . ARG A 1 132 ? 8.219 23.784 -3.502 1.00 14.04 132 ARG A CA 1
ATOM 1070 C C . ARG A 1 132 ? 7.944 23.133 -2.149 1.00 14.09 132 ARG A C 1
ATOM 1071 O O . ARG A 1 132 ? 8.229 21.949 -1.950 1.00 13.29 132 ARG A O 1
ATOM 1079 N N . ALA A 1 133 ? 7.379 23.903 -1.224 1.00 14.45 133 ALA A N 1
ATOM 1080 C CA . ALA A 1 133 ? 7.056 23.383 0.101 1.00 15.25 133 ALA A CA 1
ATOM 1081 C C . ALA A 1 133 ? 5.922 22.363 -0.003 1.00 15.55 133 ALA A C 1
ATOM 1082 O O . ALA A 1 133 ? 5.975 21.295 0.611 1.00 15.31 133 ALA A O 1
ATOM 1084 N N . LEU A 1 134 ? 4.899 22.702 -0.781 1.00 16.96 134 LEU A N 1
ATOM 1085 C CA . LEU A 1 134 ? 3.752 21.821 -0.978 1.00 19.64 134 LEU A CA 1
ATOM 1086 C C . LEU A 1 134 ? 4.171 20.491 -1.593 1.00 20.75 134 LEU A C 1
ATOM 1087 O O . LEU A 1 134 ? 3.580 19.451 -1.304 1.00 21.78 134 LEU A O 1
ATOM 1092 N N . ALA A 1 135 ? 5.199 20.530 -2.435 1.00 22.53 135 ALA A N 1
ATOM 1093 C CA . ALA A 1 135 ? 5.697 19.327 -3.095 1.00 23.90 135 ALA A CA 1
ATOM 1094 C C . ALA A 1 135 ? 6.361 18.352 -2.125 1.00 25.44 135 ALA A C 1
ATOM 1095 O O . ALA A 1 135 ? 6.494 17.165 -2.426 1.00 26.19 135 ALA A O 1
ATOM 1097 N N . LEU A 1 136 ? 6.779 18.853 -0.966 1.00 24.66 136 LEU A N 1
ATOM 1098 C CA . LEU A 1 136 ? 7.428 18.023 0.047 1.00 25.73 136 LEU A CA 1
ATOM 1099 C C . LEU A 1 136 ? 6.419 17.238 0.877 1.00 26.90 136 LEU A C 1
ATOM 1100 O O . LEU A 1 136 ? 6.784 16.301 1.589 1.00 27.83 136 LEU A O 1
ATOM 1105 N N . LEU A 1 137 ? 5.152 17.629 0.790 1.00 27.89 137 LEU A N 1
ATOM 1106 C CA . LEU A 1 137 ? 4.096 16.972 1.551 1.00 29.42 137 LEU A CA 1
ATOM 1107 C C . LEU A 1 137 ? 3.386 15.895 0.732 1.00 31.15 137 LEU A C 1
ATOM 1108 O O . LEU A 1 137 ? 3.074 16.101 -0.441 1.00 31.62 137 LEU A O 1
ATOM 1113 N N . SER A 1 138 ? 3.130 14.749 1.358 1.00 32.56 138 SER A N 1
ATOM 1114 C CA . SER A 1 138 ? 2.466 13.637 0.682 1.00 33.98 138 SER A CA 1
ATOM 1115 C C . SER A 1 138 ? 0.993 13.931 0.428 1.00 35.60 138 SER A C 1
ATOM 1116 O O . SER A 1 138 ? 0.382 14.747 1.121 1.00 36.58 138 SER A O 1
ATOM 1119 N N . ASP A 1 139 ? 0.426 13.259 -0.569 1.00 37.42 139 ASP A N 1
ATOM 1120 C CA . ASP A 1 139 ? -0.977 13.445 -0.916 1.00 39.04 139 ASP A CA 1
ATOM 1121 C C . ASP A 1 139 ? -1.866 13.026 0.248 1.00 38.54 139 ASP A C 1
ATOM 1122 O O . ASP A 1 139 ? -2.833 13.709 0.584 1.00 38.96 139 ASP A O 1
ATOM 1127 N N . GLU A 1 140 ? -1.531 11.896 0.861 1.00 38.43 140 GLU A N 1
ATOM 1128 C CA . GLU A 1 140 ? -2.293 11.386 1.993 1.00 37.82 140 GLU A CA 1
ATOM 1129 C C . GLU A 1 140 ? -2.293 12.388 3.144 1.00 36.79 140 GLU A C 1
ATOM 1130 O O . GLU A 1 140 ? -3.335 12.673 3.733 1.00 36.28 140 GLU A O 1
ATOM 1136 N N . GLY A 1 141 ? -1.118 12.925 3.454 1.00 35.69 141 GLY A N 1
ATOM 1137 C CA . GLY A 1 141 ? -1.007 13.887 4.535 1.00 34.65 141 GLY A CA 1
ATOM 1138 C C . GLY A 1 141 ? -1.856 15.126 4.323 1.00 33.50 141 GLY A C 1
ATOM 1139 O O . GLY A 1 141 ? -2.610 15.525 5.208 1.00 32.74 141 GLY A O 1
ATOM 1140 N N . LEU A 1 142 ? -1.729 15.734 3.148 1.00 33.95 142 LEU A N 1
ATOM 1141 C CA . LEU A 1 142 ? -2.483 16.939 2.813 1.00 34.77 142 LEU A CA 1
ATOM 1142 C C . LEU A 1 142 ? -3.992 16.730 2.867 1.00 35.37 142 LEU A C 1
ATOM 1143 O O . LEU A 1 142 ? -4.740 17.646 3.206 1.00 35.65 142 LEU A O 1
ATOM 1148 N N . SER A 1 143 ? -4.437 15.524 2.530 1.00 35.46 143 SER A N 1
ATOM 1149 C CA . SER A 1 143 ? -5.862 15.213 2.530 1.00 35.86 143 SER A CA 1
ATOM 1150 C C . SER A 1 143 ? -6.389 14.724 3.879 1.00 34.99 143 SER A C 1
ATOM 1151 O O . SER A 1 143 ? -7.598 14.575 4.059 1.00 34.07 143 SER A O 1
ATOM 1154 N N . LEU A 1 144 ? -5.488 14.479 4.827 1.00 34.39 144 LEU A N 1
ATOM 1155 C CA . LEU A 1 144 ? -5.895 14.013 6.149 1.00 33.79 144 LEU A CA 1
ATOM 1156 C C . LEU A 1 144 ? -6.708 15.074 6.885 1.00 34.59 144 LEU A C 1
ATOM 1157 O O . LEU A 1 144 ? -6.441 16.270 6.766 1.00 34.60 144 LEU A O 1
ATOM 1162 N N . PRO A 1 145 ? -7.721 14.647 7.654 1.00 34.71 145 PRO A N 1
ATOM 1163 C CA . PRO A 1 145 ? -8.544 15.606 8.396 1.00 34.31 145 PRO A CA 1
ATOM 1164 C C . PRO A 1 145 ? -7.753 16.212 9.553 1.00 33.26 145 PRO A C 1
ATOM 1165 O O . PRO A 1 145 ? -6.844 15.580 10.091 1.00 33.57 145 PRO A O 1
ATOM 1169 N N . GLY A 1 146 ? -8.098 17.438 9.932 1.00 32.16 146 GLY A N 1
ATOM 1170 C CA . GLY A 1 146 ? -7.395 18.089 11.022 1.00 30.22 146 GLY A CA 1
ATOM 1171 C C . GLY A 1 146 ? -6.144 18.802 10.546 1.00 29.05 146 GLY A C 1
ATOM 1172 O O . GLY A 1 146 ? -5.662 19.723 11.204 1.00 29.58 146 GLY A O 1
ATOM 1173 N N . ILE A 1 147 ? -5.617 18.369 9.402 1.00 27.07 147 ILE A N 1
ATOM 1174 C CA . ILE A 1 147 ? -4.424 18.971 8.818 1.00 24.72 147 ILE A CA 1
ATOM 1175 C C . ILE A 1 147 ? -4.824 20.098 7.872 1.00 23.82 147 ILE A C 1
ATOM 1176 O O . ILE A 1 147 ? -5.723 19.934 7.045 1.00 22.08 147 ILE A O 1
ATOM 1181 N N . SER A 1 148 ? -4.157 21.241 7.997 1.00 21.01 148 SER A N 1
ATOM 1182 C CA . SER A 1 148 ? -4.448 22.383 7.142 1.00 19.84 148 SER A CA 1
ATOM 1183 C C . SER A 1 148 ? -3.170 23.080 6.706 1.00 19.68 148 SER A C 1
ATOM 1184 O O . SER A 1 148 ? -2.129 22.966 7.355 1.00 18.22 148 SER A O 1
ATOM 1187 N N . VAL A 1 149 ? -3.258 23.793 5.590 1.00 18.76 149 VAL A N 1
ATOM 1188 C CA . VAL A 1 149 ? -2.120 24.509 5.038 1.00 18.49 149 VAL A CA 1
ATOM 1189 C C . VAL A 1 149 ? -2.526 25.940 4.725 1.00 17.66 149 VAL A C 1
ATOM 1190 O O . VAL A 1 149 ? -3.657 26.196 4.319 1.00 16.79 149 VAL A O 1
ATOM 1194 N N . LYS A 1 150 ? -1.602 26.873 4.914 1.00 17.33 150 LYS A N 1
ATOM 1195 C CA . LYS A 1 150 ? -1.884 28.272 4.639 1.00 17.50 150 LYS A CA 1
ATOM 1196 C C . LYS A 1 150 ? -0.624 29.022 4.240 1.00 18.16 150 LYS A C 1
ATOM 1197 O O . LYS A 1 150 ? 0.495 28.551 4.456 1.00 14.18 150 LYS A O 1
ATOM 1203 N N . THR A 1 151 ? -0.821 30.198 3.659 1.00 18.30 151 THR A N 1
ATOM 1204 C CA . THR A 1 151 ? 0.286 31.045 3.239 1.00 20.09 151 THR A CA 1
ATOM 1205 C C . THR A 1 151 ? 0.270 32.309 4.087 1.00 21.63 151 THR A C 1
ATOM 1206 O O . THR A 1 151 ? -0.704 32.570 4.795 1.00 22.54 151 THR A O 1
ATOM 1210 N N . SER A 1 152 ? 1.341 33.093 4.021 1.00 22.35 152 SER A N 1
ATOM 1211 C CA . SER A 1 152 ? 1.421 34.315 4.815 1.00 25.03 152 SER A CA 1
ATOM 1212 C C . SER A 1 152 ? 0.868 35.530 4.078 1.00 26.31 152 SER A C 1
ATOM 1213 O O . SER A 1 152 ? 0.902 35.532 2.831 1.00 26.66 152 SER A O 1
ATOM 1216 N N . ARG A 1 160 ? 14.262 45.281 1.993 1.00 35.00 160 ARG A N 1
ATOM 1217 C CA . ARG A 1 160 ? 13.626 44.049 2.543 1.00 34.30 160 ARG A CA 1
ATOM 1218 C C . ARG A 1 160 ? 13.594 42.940 1.491 1.00 32.77 160 ARG A C 1
ATOM 1219 O O . ARG A 1 160 ? 13.851 43.181 0.309 1.00 34.13 160 ARG A O 1
ATOM 1227 N N . LEU A 1 161 ? 13.275 41.728 1.929 1.00 29.39 161 LEU A N 1
ATOM 1228 C CA . LEU A 1 161 ? 13.219 40.571 1.045 1.00 26.32 161 LEU A CA 1
ATOM 1229 C C . LEU A 1 161 ? 11.857 39.895 1.097 1.00 24.74 161 LEU A C 1
ATOM 1230 O O . LEU A 1 161 ? 11.257 39.782 2.166 1.00 24.73 161 LEU A O 1
ATOM 1235 N N . PRO A 1 162 ? 11.347 39.440 -0.060 1.00 22.75 162 PRO A N 1
ATOM 1236 C CA . PRO A 1 162 ? 10.044 38.770 -0.061 1.00 21.16 162 PRO A CA 1
ATOM 1237 C C . PRO A 1 162 ? 10.203 37.526 0.803 1.00 20.17 162 PRO A C 1
ATOM 1238 O O . PRO A 1 162 ? 11.105 36.719 0.575 1.00 18.19 162 PRO A O 1
ATOM 1242 N N . ASN A 1 163 ? 9.335 37.370 1.795 1.00 18.98 163 ASN A N 1
ATOM 1243 C CA . ASN A 1 163 ? 9.449 36.233 2.694 1.00 18.55 163 ASN A CA 1
ATOM 1244 C C . ASN A 1 163 ? 8.199 35.361 2.748 1.00 17.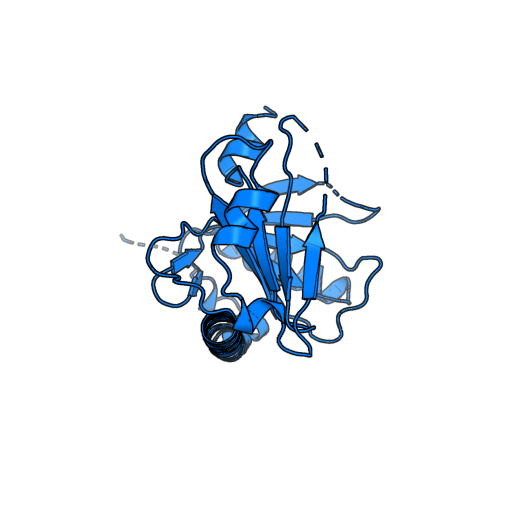89 163 ASN A C 1
ATOM 1245 O O . ASN A 1 163 ? 7.632 35.134 3.823 1.00 18.44 163 ASN A O 1
ATOM 1250 N N . PRO A 1 164 ? 7.754 34.851 1.586 1.00 16.69 164 PRO A N 1
ATOM 1251 C CA . PRO A 1 164 ? 6.559 34.001 1.575 1.00 17.27 164 PRO A CA 1
ATOM 1252 C C . PRO A 1 164 ? 6.785 32.816 2.507 1.00 16.59 164 PRO A C 1
ATOM 1253 O O . PRO A 1 164 ? 7.836 32.176 2.471 1.00 16.43 164 PRO A O 1
ATOM 1257 N N . THR A 1 165 ? 5.798 32.542 3.350 1.00 15.96 165 THR A N 1
ATOM 1258 C CA . THR A 1 165 ? 5.906 31.459 4.311 1.00 15.04 165 THR A CA 1
ATOM 1259 C C . THR A 1 165 ? 4.731 30.498 4.196 1.00 14.16 165 THR A C 1
ATOM 1260 O O . THR A 1 165 ? 3.574 30.896 4.323 1.00 17.04 165 THR A O 1
ATOM 1264 N N . LEU A 1 166 ? 5.039 29.233 3.932 1.00 13.09 166 LEU A N 1
ATOM 1265 C CA . LEU A 1 166 ? 4.021 28.197 3.805 1.00 12.54 166 LEU A CA 1
ATOM 1266 C C . LEU A 1 166 ? 3.975 27.481 5.158 1.00 12.16 166 LEU A C 1
ATOM 1267 O O . LEU A 1 166 ? 5.001 27.022 5.654 1.00 13.75 166 LEU A O 1
ATOM 1272 N N . ALA A 1 167 ? 2.790 27.406 5.756 1.00 11.34 167 ALA A N 1
ATOM 1273 C CA . ALA A 1 167 ? 2.631 26.763 7.055 1.00 12.16 167 ALA A CA 1
ATOM 1274 C C . ALA A 1 167 ? 1.665 25.590 6.998 1.00 13.10 167 ALA A C 1
ATOM 1275 O O . ALA A 1 167 ? 0.570 25.706 6.453 1.00 14.59 167 ALA A O 1
ATOM 1277 N N . VAL A 1 168 ? 2.087 24.457 7.545 1.00 12.93 168 VAL A N 1
ATOM 1278 C CA . VAL A 1 168 ? 1.243 23.267 7.596 1.00 14.83 168 VAL A CA 1
ATOM 1279 C C . VAL A 1 168 ? 1.009 23.002 9.081 1.00 15.21 168 VAL A C 1
ATOM 1280 O O . VAL A 1 168 ? 1.936 23.104 9.885 1.00 15.40 168 VAL A O 1
ATOM 1284 N N . THR A 1 169 ? -0.225 22.666 9.446 1.00 14.91 169 THR A N 1
ATOM 1285 C CA . THR A 1 169 ? -0.564 22.465 10.852 1.00 16.07 169 THR A CA 1
ATOM 1286 C C . THR A 1 169 ? -1.616 21.396 11.120 1.00 18.55 169 THR A C 1
ATOM 1287 O O . THR A 1 169 ? -2.308 20.938 10.209 1.00 18.23 169 THR A O 1
ATOM 1291 N N . ASP A 1 170 ? -1.735 21.014 12.388 1.00 18.49 170 ASP A N 1
ATOM 1292 C CA . ASP A 1 170 ? -2.719 20.025 12.807 1.00 20.74 170 ASP A CA 1
ATOM 1293 C C . ASP A 1 170 ? -3.711 20.736 13.725 1.00 22.01 170 ASP A C 1
ATOM 1294 O O . ASP A 1 170 ? -4.635 20.125 14.258 1.00 23.27 170 ASP A O 1
ATOM 1299 N N . GLY A 1 171 ? -3.508 22.039 13.896 1.00 22.23 171 GLY A N 1
ATOM 1300 C CA . GLY A 1 171 ? -4.380 22.826 14.749 1.00 24.43 171 GLY A CA 1
ATOM 1301 C C . GLY A 1 171 ? -3.625 23.488 15.887 1.00 23.56 171 GLY A C 1
ATOM 1302 O O . GLY A 1 171 ? -4.008 24.569 16.348 1.00 25.66 171 GLY A O 1
ATOM 1303 N N . LYS A 1 172 ? -2.554 22.841 16.345 1.00 22.28 172 LYS A N 1
ATOM 1304 C CA . LYS A 1 172 ? -1.745 23.377 17.438 1.00 20.21 172 LYS A CA 1
ATOM 1305 C C . LYS A 1 172 ? -0.244 23.336 17.189 1.00 17.28 172 LYS A C 1
ATOM 1306 O O . LYS A 1 172 ? 0.488 24.180 17.696 1.00 17.77 172 LYS A O 1
ATOM 1312 N N . THR A 1 173 ? 0.214 22.348 16.432 1.00 14.36 173 THR A N 1
ATOM 1313 C CA . THR A 1 173 ? 1.635 22.236 16.108 1.00 12.50 173 THR A CA 1
ATOM 1314 C C . THR A 1 173 ? 1.814 22.612 14.649 1.00 12.98 173 THR A C 1
ATOM 1315 O O . THR A 1 173 ? 1.107 22.101 13.777 1.00 14.37 173 THR A O 1
ATOM 1319 N N . THR A 1 174 ? 2.776 23.486 14.379 1.00 11.07 174 THR A N 1
ATOM 1320 C CA . THR A 1 174 ? 2.992 23.946 13.016 1.00 10.84 174 THR A CA 1
ATOM 1321 C C . THR A 1 174 ? 4.434 23.893 12.522 1.00 11.20 174 THR A C 1
ATOM 1322 O O . THR A 1 174 ? 5.389 24.063 13.285 1.00 11.22 174 THR A O 1
ATOM 1326 N N . ILE A 1 175 ? 4.573 23.636 11.225 1.00 10.45 175 ILE A N 1
ATOM 1327 C CA . ILE A 1 175 ? 5.870 23.598 10.578 1.00 9.14 175 ILE A CA 1
ATOM 1328 C C . ILE A 1 175 ? 5.753 24.581 9.420 1.00 9.79 175 ILE A C 1
ATOM 1329 O O . ILE A 1 175 ? 4.841 24.476 8.599 1.00 10.37 175 ILE A O 1
ATOM 1334 N N . LYS A 1 176 ? 6.650 25.558 9.380 1.00 8.36 176 LYS A N 1
ATOM 1335 C CA . LYS A 1 176 ? 6.624 26.554 8.319 1.00 8.56 176 LYS A CA 1
ATOM 1336 C C . LYS A 1 176 ? 7.885 26.477 7.477 1.00 10.49 176 LYS A C 1
ATOM 1337 O O . LYS A 1 176 ? 8.935 26.018 7.936 1.00 11.32 176 LYS A O 1
ATOM 1343 N N . PHE A 1 177 ? 7.765 26.934 6.239 1.00 9.98 177 PHE A N 1
ATOM 1344 C CA . PHE A 1 177 ? 8.873 26.946 5.294 1.00 9.38 177 PHE A CA 1
ATOM 1345 C C . PHE A 1 177 ? 8.947 28.345 4.694 1.00 9.17 177 PHE A C 1
ATOM 1346 O O . PHE A 1 177 ? 7.913 28.953 4.412 1.00 11.18 177 PHE A O 1
ATOM 1354 N N . HIS A 1 178 ? 10.158 28.863 4.521 1.00 9.58 178 HIS A N 1
ATOM 1355 C CA . HIS A 1 178 ? 10.335 30.164 3.883 1.00 10.76 178 HIS A CA 1
ATOM 1356 C C . HIS A 1 178 ? 11.696 30.209 3.182 1.00 11.48 178 HIS A C 1
ATOM 1357 O O . HIS A 1 178 ? 12.545 29.345 3.406 1.00 10.63 178 HIS A O 1
ATOM 1364 N N . PRO A 1 179 ? 11.917 31.207 2.315 1.00 11.15 179 PRO A N 1
ATOM 1365 C CA . PRO A 1 179 ? 13.163 31.365 1.550 1.00 12.48 179 PRO A CA 1
ATOM 1366 C C . PRO A 1 179 ? 14.449 31.824 2.225 1.00 12.11 179 PRO A C 1
ATOM 1367 O O . PRO A 1 179 ? 15.534 31.605 1.681 1.00 13.82 179 PRO A O 1
ATOM 1371 N N . TRP A 1 180 ? 14.347 32.455 3.387 1.00 12.64 180 TRP A N 1
ATOM 1372 C CA . TRP A 1 180 ? 15.533 32.984 4.045 1.00 13.29 180 TRP A CA 1
ATOM 1373 C C . TRP A 1 180 ? 15.711 32.575 5.491 1.00 13.62 180 TRP A C 1
ATOM 1374 O O . TRP A 1 180 ? 14.760 32.195 6.161 1.00 16.56 180 TRP A O 1
ATOM 1385 N N . SER A 1 181 ? 16.945 32.676 5.971 1.00 12.93 181 SER A N 1
ATOM 1386 C CA . SER A 1 181 ? 17.236 32.376 7.363 1.00 13.29 181 SER A CA 1
ATOM 1387 C C . SER A 1 181 ? 17.056 33.707 8.085 1.00 12.44 181 SER A C 1
ATOM 1388 O O . SER A 1 181 ? 17.007 34.761 7.445 1.00 11.96 181 SER A O 1
ATOM 1391 N N . ILE A 1 182 ? 16.960 33.672 9.410 1.00 11.66 182 ILE A N 1
ATOM 1392 C CA . ILE A 1 182 ? 16.797 34.904 10.169 1.00 12.36 182 ILE A CA 1
ATOM 1393 C C . ILE A 1 182 ? 18.006 35.822 10.005 1.00 12.87 182 ILE A C 1
ATOM 1394 O O . ILE A 1 182 ? 17.850 37.031 9.828 1.00 13.82 182 ILE A O 1
ATOM 1399 N N . GLU A 1 183 ? 19.207 35.253 10.053 1.00 13.33 183 GLU A N 1
ATOM 1400 C CA . GLU A 1 183 ? 20.419 36.054 9.904 1.00 14.72 183 GLU A CA 1
ATOM 1401 C C . GLU A 1 183 ? 20.463 36.751 8.548 1.00 14.39 183 GLU A C 1
ATOM 1402 O O . GLU A 1 183 ? 20.981 37.865 8.432 1.00 14.46 183 GLU A O 1
ATOM 1408 N N . GLU A 1 184 ? 19.917 36.101 7.527 1.00 12.87 184 GLU A N 1
ATOM 1409 C CA . GLU A 1 184 ? 19.894 36.681 6.190 1.00 13.39 184 GLU A CA 1
ATOM 1410 C C . GLU A 1 184 ? 18.900 37.828 6.147 1.00 14.27 184 GLU A C 1
ATOM 1411 O O . GLU A 1 184 ? 19.172 38.870 5.558 1.00 15.81 184 GLU A O 1
ATOM 1417 N N . ILE A 1 185 ? 17.748 37.641 6.781 1.00 12.50 185 ILE A N 1
ATOM 1418 C CA . ILE A 1 185 ? 16.750 38.699 6.828 1.00 14.32 185 ILE A CA 1
ATOM 1419 C C . ILE A 1 185 ? 17.350 39.890 7.586 1.00 15.47 185 ILE A C 1
ATOM 1420 O O . ILE A 1 185 ? 17.195 41.041 7.179 1.00 14.87 185 ILE A O 1
ATOM 1425 N N . VAL A 1 186 ? 18.050 39.617 8.682 1.00 16.00 186 VAL A N 1
ATOM 1426 C CA . VAL A 1 186 ? 18.672 40.691 9.451 1.00 16.90 186 VAL A CA 1
ATOM 1427 C C . VAL A 1 186 ? 19.681 41.452 8.587 1.00 18.10 186 VAL A C 1
ATOM 1428 O O . VAL A 1 186 ? 19.729 42.684 8.609 1.00 17.53 186 VAL A O 1
ATOM 1432 N N . ALA A 1 187 ? 20.474 40.715 7.815 1.00 17.74 187 ALA A N 1
ATOM 1433 C CA . ALA A 1 187 ? 21.480 41.330 6.956 1.00 19.57 187 ALA A CA 1
ATOM 1434 C C . ALA A 1 187 ? 20.855 42.206 5.879 1.00 21.48 187 ALA A C 1
ATOM 1435 O O . ALA A 1 187 ? 21.364 43.286 5.576 1.00 22.26 187 ALA A O 1
ATOM 1437 N N . SER A 1 188 ? 19.751 41.738 5.305 1.00 23.34 188 SER A N 1
ATOM 1438 C CA . SER A 1 188 ? 19.062 42.470 4.249 1.00 26.80 188 SER A CA 1
ATOM 1439 C C . SER A 1 188 ? 18.652 43.865 4.702 1.00 29.87 188 SER A C 1
ATOM 1440 O O . SER A 1 188 ? 18.404 44.747 3.879 1.00 30.14 188 SER A O 1
ATOM 1443 N N . GLU A 1 189 ? 18.572 44.057 6.013 1.00 33.46 189 GLU A N 1
ATOM 1444 C CA . GLU A 1 189 ? 18.201 45.351 6.566 1.00 37.20 189 GLU A CA 1
ATOM 1445 C C . GLU A 1 189 ? 19.209 45.796 7.620 1.00 39.06 189 GLU A C 1
ATOM 1446 O O . GLU A 1 189 ? 19.004 45.607 8.820 1.00 39.97 189 GLU A O 1
ATOM 1452 N N . GLN A 1 190 ? 20.307 46.383 7.150 1.00 40.97 190 GLN A N 1
ATOM 1453 C CA . GLN A 1 190 ? 21.370 46.868 8.023 1.00 42.30 190 GLN A CA 1
ATOM 1454 C C . GLN A 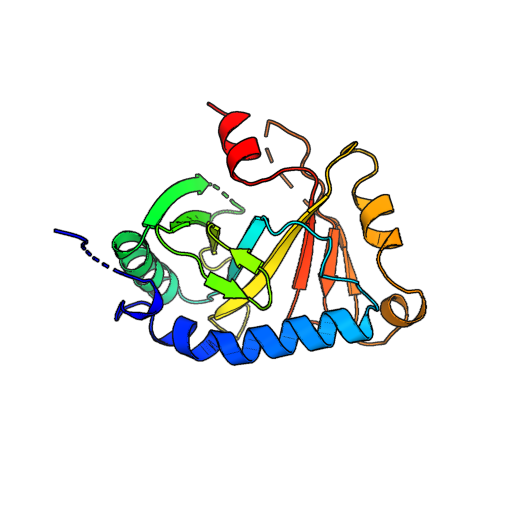1 190 ? 21.701 48.325 7.714 1.00 43.28 190 GLN A C 1
ATOM 1455 O O . GLN A 1 190 ? 21.027 48.907 6.837 1.00 43.60 190 GLN A O 1
#